Protein AF-A0A967SQG0-F1 (afdb_monomer_lite)

Structure (mmCIF, N/CA/C/O backbone):
data_AF-A0A967SQG0-F1
#
_entry.id   AF-A0A967SQG0-F1
#
loop_
_atom_site.group_PDB
_atom_site.id
_atom_site.type_symbol
_atom_site.label_atom_id
_atom_site.label_alt_id
_atom_site.label_comp_id
_atom_site.label_asym_id
_atom_site.label_entity_id
_atom_site.label_seq_id
_atom_site.pdbx_PDB_ins_code
_atom_site.Cartn_x
_atom_site.Cartn_y
_atom_site.Cartn_z
_atom_site.occupancy
_atom_site.B_iso_or_equiv
_atom_site.auth_seq_id
_atom_site.auth_comp_id
_atom_site.auth_asym_id
_atom_site.auth_atom_id
_atom_site.pdbx_PDB_model_num
ATOM 1 N N . MET A 1 1 ? -27.114 -12.232 15.988 1.00 33.00 1 MET A N 1
ATOM 2 C CA . MET A 1 1 ? -26.915 -11.149 16.974 1.00 33.00 1 MET A CA 1
ATOM 3 C C . MET A 1 1 ? -25.563 -10.510 16.707 1.00 33.00 1 MET A C 1
ATOM 5 O O . MET A 1 1 ? -24.550 -11.084 17.077 1.00 33.00 1 MET A O 1
ATOM 9 N N . ILE A 1 2 ? -25.533 -9.395 15.975 1.00 40.38 2 ILE A N 1
ATOM 10 C CA . ILE A 1 2 ? -24.296 -8.640 15.738 1.00 40.38 2 ILE A CA 1
ATOM 11 C C . ILE A 1 2 ? -24.179 -7.665 16.904 1.00 40.38 2 ILE A C 1
ATOM 13 O O . ILE A 1 2 ? -24.957 -6.721 16.999 1.00 40.38 2 ILE A O 1
ATOM 17 N N . ALA A 1 3 ? -23.266 -7.943 17.832 1.00 42.16 3 ALA A N 1
ATOM 18 C CA . ALA A 1 3 ? -22.921 -6.989 18.871 1.00 42.16 3 ALA A CA 1
ATOM 19 C C . ALA A 1 3 ? -22.406 -5.709 18.195 1.00 42.16 3 ALA A C 1
ATOM 21 O O . ALA A 1 3 ? -21.453 -5.753 17.415 1.00 42.16 3 ALA A O 1
ATOM 22 N N . SER A 1 4 ? -23.056 -4.579 18.470 1.00 47.09 4 SER A N 1
ATOM 23 C CA . SER A 1 4 ? -22.603 -3.255 18.056 1.00 47.09 4 SER A CA 1
ATOM 24 C C . SER A 1 4 ? -21.225 -2.993 18.665 1.00 47.09 4 SER A C 1
ATOM 26 O O . SER A 1 4 ? -21.100 -2.735 19.865 1.00 47.09 4 SER A O 1
ATOM 28 N N . LYS A 1 5 ? -20.171 -3.087 17.854 1.00 50.62 5 LYS A N 1
ATOM 29 C CA . LYS A 1 5 ? -18.819 -2.700 18.258 1.00 50.62 5 LYS A CA 1
ATOM 30 C C . LYS A 1 5 ? -18.833 -1.177 18.441 1.00 50.62 5 LYS A C 1
ATOM 32 O O . LYS A 1 5 ? -18.846 -0.435 17.469 1.00 50.62 5 LYS A O 1
ATOM 37 N N . LEU A 1 6 ? -18.836 -0.713 19.691 1.00 56.03 6 LEU A N 1
ATOM 38 C CA . LEU A 1 6 ? -18.700 0.695 20.114 1.00 56.03 6 LEU A CA 1
ATOM 39 C C . LEU A 1 6 ? -17.326 1.318 19.755 1.00 56.03 6 LEU A C 1
ATOM 41 O O . LEU A 1 6 ? -16.918 2.324 20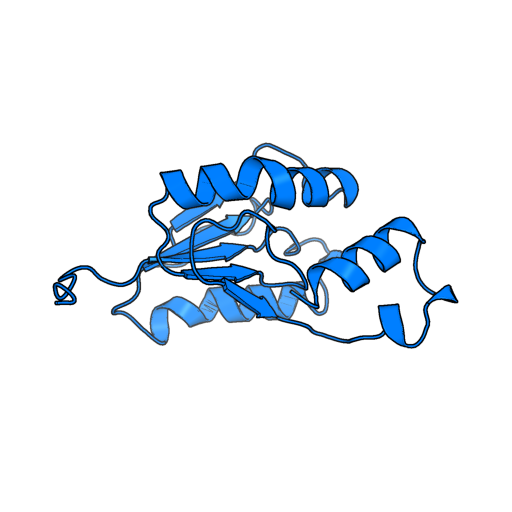.329 1.00 56.03 6 LEU A O 1
ATOM 45 N N . SER A 1 7 ? -16.576 0.717 18.831 1.00 74.44 7 SER A N 1
ATOM 46 C CA . SER A 1 7 ? -15.223 1.117 18.455 1.00 74.44 7 SER A CA 1
ATOM 47 C C . SER A 1 7 ? -15.215 1.761 17.074 1.00 74.44 7 SER A C 1
ATOM 49 O O . SER A 1 7 ? -15.710 1.171 16.117 1.00 74.44 7 SER A O 1
ATOM 51 N N . ARG A 1 8 ? -14.580 2.934 16.975 1.00 87.44 8 ARG A N 1
ATOM 52 C CA . ARG A 1 8 ? -14.231 3.600 15.711 1.00 87.44 8 ARG A CA 1
ATOM 53 C C . ARG A 1 8 ? -13.620 2.587 14.724 1.00 87.44 8 ARG A C 1
ATOM 55 O O . ARG A 1 8 ? -12.585 2.018 15.088 1.00 87.44 8 ARG A O 1
ATOM 62 N N . PRO A 1 9 ? -14.212 2.364 13.531 1.00 93.06 9 PRO A N 1
ATOM 63 C CA . PRO A 1 9 ? -13.675 1.438 12.535 1.00 93.06 9 PRO A CA 1
ATOM 64 C C . PRO A 1 9 ? -12.199 1.704 12.245 1.00 93.06 9 PRO A C 1
ATOM 66 O O . PRO A 1 9 ? -11.798 2.858 12.055 1.00 93.06 9 PRO A O 1
ATOM 69 N N . HIS A 1 10 ? -11.388 0.646 12.224 1.00 95.44 10 HIS A N 1
ATOM 70 C CA . HIS A 1 10 ? -9.955 0.750 11.969 1.00 95.44 10 HIS A CA 1
ATOM 71 C C . HIS A 1 10 ? -9.609 0.303 10.549 1.00 95.44 10 HIS A C 1
ATOM 73 O O . HIS A 1 10 ? -9.647 -0.879 10.217 1.00 95.44 10 HIS A O 1
ATOM 79 N N . ILE A 1 11 ? -9.238 1.265 9.710 1.00 96.00 11 ILE A N 1
ATOM 80 C CA . ILE A 1 11 ? -8.937 1.071 8.295 1.00 96.00 11 ILE A CA 1
ATOM 81 C C . ILE A 1 11 ? -7.419 0.996 8.085 1.00 96.00 11 ILE A C 1
ATOM 83 O O . ILE A 1 11 ? -6.661 1.852 8.549 1.00 96.00 11 ILE A O 1
ATOM 87 N N . GLY A 1 12 ? -6.960 -0.036 7.382 1.00 96.56 12 GLY A N 1
ATOM 88 C CA . GLY A 1 12 ? -5.560 -0.230 7.011 1.00 96.56 12 GLY A CA 1
ATOM 89 C C . GLY A 1 12 ? -5.328 0.122 5.547 1.00 96.56 12 GLY A C 1
ATOM 90 O O . GLY A 1 12 ? -5.970 -0.460 4.685 1.00 96.56 12 GLY A O 1
ATOM 91 N N . LEU A 1 13 ? -4.393 1.022 5.250 1.00 96.56 13 LEU A N 1
ATOM 92 C CA . LEU A 1 13 ? -4.096 1.496 3.895 1.00 96.56 13 LEU A CA 1
ATOM 93 C C . LEU A 1 13 ? -2.720 0.994 3.453 1.00 96.56 13 LEU A C 1
ATOM 95 O O . LEU A 1 13 ? -1.720 1.294 4.108 1.00 96.56 13 LEU A O 1
ATOM 99 N N . ASN A 1 14 ? -2.633 0.255 2.347 1.00 97.06 14 ASN A N 1
ATOM 100 C CA . ASN A 1 14 ? -1.341 -0.136 1.778 1.00 97.06 14 ASN A CA 1
ATOM 101 C C . ASN A 1 14 ? -0.837 0.900 0.778 1.00 97.06 14 ASN A C 1
ATOM 103 O O . ASN A 1 14 ? -1.290 0.944 -0.363 1.00 97.06 14 ASN A O 1
ATOM 107 N N . ALA A 1 15 ? 0.155 1.674 1.199 1.00 95.88 15 ALA A N 1
ATOM 108 C CA . ALA A 1 15 ? 0.849 2.675 0.407 1.00 95.88 15 ALA A CA 1
ATOM 109 C C . ALA A 1 15 ? 2.273 2.220 0.021 1.00 95.88 15 ALA A C 1
ATOM 111 O O . ALA A 1 15 ? 3.160 3.046 -0.172 1.00 95.88 15 ALA A O 1
ATOM 112 N N . HIS A 1 16 ? 2.547 0.918 -0.129 1.00 94.94 16 HIS A N 1
ATOM 113 C CA . HIS A 1 16 ? 3.883 0.448 -0.529 1.00 94.94 16 HIS A CA 1
ATOM 114 C C . HIS A 1 16 ? 4.311 0.864 -1.944 1.00 94.94 16 HIS A C 1
ATOM 116 O O . HIS A 1 16 ? 5.505 0.825 -2.245 1.00 94.94 16 HIS A O 1
ATOM 122 N N . LEU A 1 17 ? 3.374 1.276 -2.802 1.00 93.00 17 LEU A N 1
ATOM 123 C CA . LEU A 1 17 ? 3.678 1.845 -4.118 1.00 93.00 17 LEU A CA 1
ATOM 124 C C . LEU A 1 17 ? 3.944 3.355 -4.105 1.00 93.00 17 LEU A C 1
ATOM 126 O O . LEU A 1 17 ? 4.454 3.873 -5.096 1.00 93.00 17 LEU A O 1
ATOM 130 N N . PHE A 1 18 ? 3.642 4.041 -3.003 1.00 94.19 18 PHE A N 1
ATOM 131 C CA . PHE A 1 18 ? 3.867 5.473 -2.872 1.00 94.19 18 PHE A CA 1
ATOM 132 C C . PHE A 1 18 ? 5.358 5.797 -2.740 1.00 94.19 18 PHE A C 1
ATOM 134 O O . PHE A 1 18 ? 6.077 5.158 -1.972 1.00 94.19 18 PHE A O 1
ATOM 141 N N . SER A 1 19 ? 5.810 6.798 -3.494 1.00 93.12 19 SER A N 1
ATOM 142 C CA . SER A 1 19 ? 7.178 7.308 -3.469 1.00 93.12 19 SER A CA 1
ATOM 143 C C . SER A 1 19 ? 7.199 8.819 -3.702 1.00 93.12 19 SER A C 1
ATOM 145 O O . SER A 1 19 ? 6.461 9.329 -4.537 1.00 93.12 19 SER A O 1
ATOM 147 N N . LEU A 1 20 ? 8.095 9.526 -3.011 1.00 91.62 20 LEU A N 1
ATOM 148 C CA . LEU A 1 20 ? 8.376 10.959 -3.194 1.00 91.62 20 LEU A CA 1
ATOM 149 C C . LEU A 1 20 ? 9.624 11.212 -4.060 1.00 91.62 20 LEU A C 1
ATOM 151 O O . LEU A 1 20 ? 10.159 12.318 -4.105 1.00 91.62 20 LEU A O 1
ATOM 155 N N . ASN A 1 21 ? 10.137 10.183 -4.739 1.00 89.94 21 ASN A N 1
ATOM 156 C CA . ASN A 1 21 ? 11.270 10.331 -5.650 1.00 89.94 21 ASN A CA 1
ATOM 157 C C . ASN A 1 21 ? 10.876 11.103 -6.917 1.00 89.94 21 ASN A C 1
ATOM 159 O O . ASN A 1 21 ? 9.807 10.877 -7.471 1.00 89.94 21 ASN A O 1
ATOM 163 N N . GLN A 1 22 ? 11.794 11.903 -7.465 1.00 86.50 22 GLN A N 1
ATOM 164 C CA . GLN A 1 22 ? 11.604 12.656 -8.720 1.00 86.50 22 GLN A CA 1
ATOM 165 C C . GLN A 1 22 ? 11.708 11.776 -9.988 1.00 86.50 22 GLN A C 1
ATOM 167 O O . GLN A 1 22 ? 12.194 12.199 -11.030 1.00 86.50 22 GLN A O 1
ATOM 172 N N . THR A 1 23 ? 11.286 10.516 -9.896 1.00 87.75 23 THR A N 1
ATOM 173 C CA . THR A 1 23 ? 11.250 9.564 -11.020 1.00 87.75 23 THR A CA 1
ATOM 174 C C . THR A 1 23 ? 9.799 9.269 -11.391 1.00 87.75 23 THR A C 1
ATOM 176 O O . THR A 1 23 ? 8.886 9.686 -10.681 1.00 87.75 23 THR A O 1
ATOM 179 N N . TYR A 1 24 ? 9.557 8.466 -12.434 1.00 83.38 24 TYR A N 1
ATOM 180 C CA . TYR A 1 24 ? 8.196 8.024 -12.777 1.00 83.38 24 TYR A CA 1
ATOM 181 C C . TYR A 1 24 ? 7.448 7.383 -11.589 1.00 83.38 24 TYR A C 1
ATOM 183 O O . TYR A 1 24 ? 6.224 7.436 -11.537 1.00 83.38 24 TYR A O 1
ATOM 191 N N . ARG A 1 25 ? 8.167 6.800 -10.612 1.00 82.81 25 ARG A N 1
ATOM 192 C CA . ARG A 1 25 ? 7.571 6.215 -9.400 1.00 82.81 25 ARG A CA 1
ATOM 193 C C . ARG A 1 25 ? 6.935 7.253 -8.480 1.00 82.81 25 ARG A C 1
ATOM 195 O O . ARG A 1 25 ? 6.062 6.877 -7.712 1.00 82.81 25 ARG A O 1
ATOM 202 N N . GLY A 1 26 ? 7.359 8.514 -8.538 1.00 87.19 26 GLY A N 1
ATOM 203 C CA . GLY A 1 26 ? 6.731 9.619 -7.810 1.00 87.19 26 GLY A CA 1
ATOM 204 C C . GLY A 1 26 ? 5.610 10.314 -8.582 1.00 87.19 26 GLY A C 1
ATOM 205 O O . GLY A 1 26 ? 5.022 11.263 -8.078 1.00 87.19 26 GLY A O 1
ATOM 206 N N . ALA A 1 27 ? 5.293 9.851 -9.793 1.00 87.75 27 ALA A N 1
ATOM 207 C CA . ALA A 1 27 ? 4.208 10.382 -10.608 1.00 87.75 27 ALA A CA 1
ATOM 208 C C . ALA A 1 27 ? 2.938 9.513 -10.507 1.00 87.75 27 ALA A C 1
ATOM 210 O O . ALA A 1 27 ? 2.948 8.428 -9.920 1.00 87.75 27 ALA A O 1
ATOM 211 N N . GLY A 1 28 ? 1.836 9.991 -11.096 1.00 91.19 28 GLY A N 1
ATOM 212 C CA . GLY A 1 28 ? 0.594 9.229 -11.269 1.00 91.19 28 GLY A CA 1
ATOM 213 C C . GLY A 1 28 ? 0.042 8.664 -9.958 1.00 91.19 28 GLY A C 1
ATOM 214 O O . GLY A 1 28 ? -0.433 9.415 -9.108 1.00 91.19 28 GLY A O 1
ATOM 215 N N . ILE A 1 29 ? 0.143 7.341 -9.790 1.00 93.69 29 ILE A N 1
ATOM 216 C CA . ILE A 1 29 ? -0.315 6.600 -8.602 1.00 93.69 29 ILE A CA 1
ATOM 217 C C . ILE A 1 29 ? 0.219 7.218 -7.305 1.00 93.69 29 ILE A C 1
ATOM 219 O O . ILE A 1 29 ? -0.544 7.387 -6.358 1.00 93.69 29 ILE A O 1
ATOM 223 N N . SER A 1 30 ? 1.494 7.616 -7.254 1.00 94.75 30 SER A N 1
ATOM 224 C CA . SER A 1 30 ? 2.060 8.220 -6.039 1.00 94.75 30 SER A CA 1
ATOM 225 C C . SER A 1 30 ? 1.410 9.554 -5.686 1.00 94.75 30 SER A C 1
ATOM 227 O O . SER A 1 30 ? 1.167 9.807 -4.510 1.00 94.75 30 SER A O 1
ATOM 229 N N . TRP A 1 31 ? 1.059 10.373 -6.680 1.00 93.62 31 TRP A N 1
ATOM 230 C CA . TRP A 1 31 ? 0.324 11.620 -6.457 1.00 93.62 31 TRP A CA 1
ATOM 231 C C . TRP A 1 31 ? -1.113 11.373 -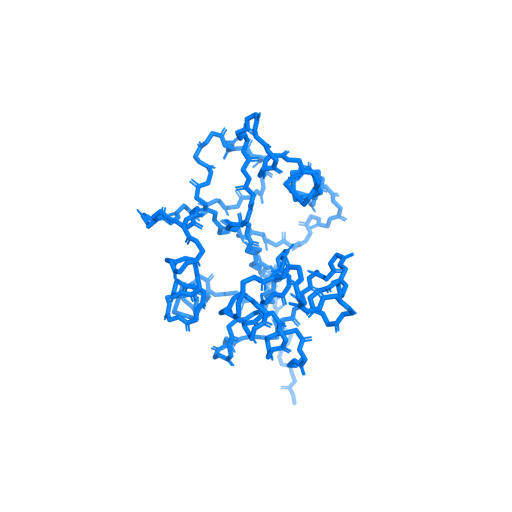6.009 1.00 93.62 31 TRP A C 1
ATOM 233 O O . TRP A 1 31 ? -1.618 12.098 -5.152 1.00 93.62 31 TRP A O 1
ATOM 243 N N . TYR A 1 32 ? -1.767 10.343 -6.548 1.00 94.75 32 TYR A N 1
ATOM 244 C CA . TYR A 1 32 ? -3.086 9.940 -6.072 1.00 94.75 32 TYR A CA 1
ATOM 245 C C . TYR A 1 32 ? -3.025 9.495 -4.607 1.00 94.75 32 TYR A C 1
ATOM 247 O O . TYR A 1 32 ? -3.801 9.983 -3.791 1.00 94.75 32 TYR A O 1
ATOM 255 N N . ILE A 1 33 ? -2.077 8.615 -4.258 1.00 95.12 33 ILE A N 1
ATOM 256 C CA . ILE A 1 33 ? -1.897 8.144 -2.880 1.00 95.12 33 ILE A CA 1
ATOM 257 C C . ILE A 1 33 ? -1.577 9.319 -1.954 1.00 95.12 33 ILE A C 1
ATOM 259 O O . ILE A 1 33 ? -2.191 9.431 -0.901 1.00 95.12 33 ILE A O 1
ATOM 263 N N . TYR A 1 34 ? -0.672 10.217 -2.351 1.00 94.19 34 TYR A N 1
ATOM 264 C CA . TYR A 1 34 ? -0.336 11.405 -1.567 1.00 94.19 34 TYR A CA 1
ATOM 265 C C . TYR A 1 34 ? -1.579 12.241 -1.247 1.00 94.19 34 TYR A C 1
ATOM 267 O O . TYR A 1 34 ? -1.867 12.486 -0.079 1.00 94.19 34 TYR A O 1
ATOM 275 N N . ASN A 1 35 ? -2.356 12.617 -2.269 1.00 93.31 35 ASN A N 1
ATOM 276 C CA . ASN A 1 35 ? -3.552 13.433 -2.070 1.00 93.31 35 ASN A CA 1
ATOM 277 C C . ASN A 1 35 ? -4.626 12.702 -1.264 1.00 93.31 35 ASN A C 1
ATOM 279 O O . ASN A 1 35 ? -5.258 13.331 -0.422 1.00 93.31 35 ASN A O 1
ATOM 283 N N . LEU A 1 36 ? -4.806 11.393 -1.474 1.00 93.38 36 LEU A N 1
ATOM 284 C CA . LEU A 1 36 ? -5.704 10.589 -0.652 1.00 93.38 36 LEU A CA 1
ATOM 285 C C . LEU A 1 36 ? -5.289 10.686 0.818 1.00 93.38 36 LEU A C 1
ATOM 287 O O . LEU A 1 36 ? -6.092 11.098 1.644 1.00 93.38 36 LEU A O 1
ATOM 291 N N . LEU A 1 37 ? -4.031 10.380 1.140 1.00 92.62 37 LEU A N 1
ATOM 292 C CA . LEU A 1 37 ? -3.542 10.404 2.518 1.00 92.62 37 LEU A CA 1
ATOM 293 C C . LEU A 1 37 ? -3.626 11.807 3.146 1.00 92.62 37 LEU A C 1
ATOM 295 O O . LEU A 1 37 ? -3.971 11.908 4.317 1.00 92.62 37 LEU A O 1
ATOM 299 N N . CYS A 1 38 ? -3.369 12.874 2.383 1.00 90.81 38 CYS A N 1
ATOM 300 C CA . CYS A 1 38 ? -3.464 14.267 2.843 1.00 90.81 38 CYS A CA 1
ATOM 301 C C . CYS A 1 38 ? -4.868 14.732 3.229 1.00 90.81 38 CYS A C 1
ATOM 303 O O . CYS A 1 38 ? -4.979 15.679 4.002 1.00 90.81 38 CYS A O 1
ATOM 305 N N . HIS A 1 39 ? -5.916 14.099 2.702 1.00 89.69 39 HIS A N 1
ATOM 306 C CA . HIS A 1 39 ? -7.291 14.564 2.901 1.00 89.69 39 HIS A CA 1
ATOM 307 C C . HIS A 1 39 ? -8.184 13.532 3.596 1.00 89.69 39 HIS A C 1
ATOM 309 O O . HIS A 1 39 ? -9.307 13.852 3.974 1.00 89.69 39 HIS A O 1
ATOM 315 N N . LEU A 1 40 ? -7.719 12.293 3.771 1.00 87.12 40 LEU A N 1
ATOM 316 C CA . LEU A 1 40 ? -8.558 11.201 4.262 1.00 87.12 40 LEU A CA 1
ATOM 317 C C . LEU A 1 40 ? -9.037 11.399 5.704 1.00 87.12 40 LEU A C 1
ATOM 319 O O . LEU A 1 40 ? -10.153 11.006 6.039 1.00 87.12 40 LEU A O 1
ATOM 323 N N . ASP A 1 41 ? -8.206 11.992 6.560 1.00 76.44 41 ASP A N 1
ATOM 324 C CA . ASP A 1 41 ? -8.542 12.189 7.969 1.00 76.44 41 ASP A CA 1
ATOM 325 C C . ASP A 1 41 ? -9.639 13.242 8.180 1.00 76.44 41 ASP A C 1
ATOM 327 O O . ASP A 1 41 ? -10.467 13.097 9.078 1.00 76.44 41 ASP A O 1
ATOM 331 N N . GLN A 1 42 ? -9.678 14.263 7.323 1.00 81.50 42 GLN A N 1
ATOM 332 C CA . GLN A 1 42 ? -10.688 15.322 7.350 1.00 81.50 42 GLN A CA 1
ATOM 333 C C . GLN A 1 42 ? -12.067 14.826 6.904 1.00 81.50 42 GLN A C 1
ATOM 335 O O . GLN A 1 42 ? -13.080 15.372 7.332 1.00 81.50 42 GLN A O 1
ATOM 340 N N . MET A 1 43 ? -12.113 13.798 6.052 1.00 83.00 43 MET A N 1
ATOM 341 C CA . MET A 1 43 ? -13.358 13.327 5.442 1.00 83.00 43 MET A CA 1
ATOM 342 C C . MET A 1 43 ? -14.227 12.506 6.394 1.00 83.00 43 MET A C 1
ATOM 344 O O . MET A 1 43 ? -15.447 12.596 6.314 1.00 83.00 43 MET A O 1
ATOM 348 N N . GLU A 1 44 ? -13.623 11.705 7.278 1.00 86.12 44 GLU A N 1
ATOM 349 C CA . GLU A 1 44 ? -14.381 10.885 8.229 1.00 86.12 44 GLU A CA 1
ATOM 350 C C . GLU A 1 44 ? -13.657 10.757 9.580 1.00 86.12 44 GLU A C 1
ATOM 352 O O . GLU A 1 44 ? -12.934 9.781 9.830 1.00 86.12 44 GLU A O 1
ATOM 357 N N . PRO A 1 45 ? -13.861 11.731 10.488 1.00 83.06 45 PRO A N 1
ATOM 358 C CA . PRO A 1 45 ? -13.210 11.758 11.791 1.00 83.06 45 PRO A CA 1
ATOM 359 C C . PRO A 1 45 ? -13.653 10.637 12.731 1.00 83.06 45 PRO A C 1
ATOM 361 O O . PRO A 1 45 ? -13.060 10.495 13.797 1.00 83.06 45 PRO A O 1
ATOM 364 N N . SER A 1 46 ? -14.685 9.849 12.405 1.00 87.75 46 SER A N 1
ATOM 365 C CA . SER A 1 46 ? -15.051 8.673 13.198 1.00 87.75 46 SER A CA 1
ATOM 366 C C . SER A 1 46 ? -14.165 7.461 12.895 1.00 87.75 46 SER A C 1
ATOM 368 O O . SER A 1 46 ? -14.090 6.552 13.720 1.00 87.75 46 SER A O 1
ATOM 370 N N . TYR A 1 47 ? -13.405 7.445 11.798 1.00 90.94 47 TYR A N 1
ATOM 371 C CA . TYR A 1 47 ? -12.536 6.318 11.445 1.00 90.94 47 TYR A CA 1
ATOM 372 C C . TYR A 1 47 ? -11.122 6.492 11.989 1.00 90.94 47 TYR A C 1
ATOM 374 O O . TYR A 1 47 ? -10.661 7.597 12.273 1.00 90.94 47 TYR A O 1
ATOM 382 N N . ARG A 1 48 ? -10.431 5.374 12.197 1.00 92.81 48 ARG A N 1
ATOM 383 C CA . ARG A 1 48 ? -9.006 5.334 12.537 1.00 92.81 48 ARG A CA 1
ATOM 384 C C . ARG A 1 48 ? -8.250 4.768 11.351 1.00 92.81 48 ARG A C 1
ATOM 386 O O . ARG A 1 48 ? -8.653 3.739 10.823 1.00 92.81 48 ARG A O 1
ATOM 393 N N . TYR A 1 49 ? -7.124 5.372 10.994 1.00 94.44 49 TYR A N 1
ATOM 394 C CA . TYR A 1 49 ? -6.341 4.945 9.837 1.00 94.44 49 TYR A CA 1
ATOM 395 C C . TYR A 1 49 ? -4.930 4.514 10.241 1.00 94.44 49 TYR A C 1
ATOM 397 O O . TYR A 1 49 ? -4.227 5.236 10.952 1.00 94.44 49 TYR A O 1
ATOM 405 N N . THR A 1 50 ? -4.500 3.351 9.748 1.00 95.88 50 THR A N 1
ATOM 406 C CA . THR A 1 50 ? -3.090 2.938 9.746 1.00 95.88 50 THR A CA 1
ATOM 407 C C . THR A 1 50 ? -2.587 2.846 8.315 1.00 95.88 50 THR A C 1
ATOM 409 O O . THR A 1 50 ? -3.128 2.083 7.522 1.00 95.88 50 THR A O 1
ATOM 412 N N . VAL A 1 51 ? -1.517 3.568 7.994 1.00 96.12 51 VAL A N 1
ATOM 413 C CA . VAL A 1 51 ? -0.867 3.542 6.680 1.00 96.12 51 VAL A CA 1
ATOM 414 C C . VAL A 1 51 ? 0.372 2.657 6.742 1.00 96.12 51 VAL A C 1
ATOM 416 O O . VAL A 1 51 ? 1.265 2.895 7.555 1.00 96.12 51 VAL A O 1
ATOM 419 N N . PHE A 1 52 ? 0.451 1.658 5.869 1.00 96.19 52 PHE A N 1
ATOM 420 C CA . PHE A 1 52 ? 1.623 0.805 5.682 1.00 96.19 52 PHE A CA 1
ATOM 421 C C . PHE A 1 52 ? 2.415 1.295 4.472 1.00 96.19 52 PHE A C 1
ATOM 423 O O . PHE A 1 52 ? 1.880 1.356 3.368 1.00 96.19 52 PHE A O 1
ATOM 430 N N . LEU A 1 53 ? 3.673 1.687 4.669 1.00 94.88 53 LEU A N 1
ATOM 431 C CA . LEU A 1 53 ? 4.480 2.331 3.630 1.00 94.88 53 LEU A CA 1
ATOM 432 C C . LEU A 1 53 ? 5.977 2.064 3.808 1.00 94.88 53 LEU A C 1
ATOM 434 O O . LEU A 1 53 ? 6.414 1.559 4.839 1.00 94.88 53 LEU A O 1
ATOM 438 N N . HIS A 1 54 ? 6.785 2.398 2.802 1.00 93.50 54 HIS A N 1
ATOM 439 C CA . HIS A 1 54 ? 8.252 2.432 2.923 1.00 93.50 54 HIS A CA 1
ATOM 440 C C . HIS A 1 54 ? 8.830 3.851 2.832 1.00 93.50 54 HIS A C 1
ATOM 442 O O . HIS A 1 54 ? 9.965 4.071 3.246 1.00 93.50 54 HIS A O 1
ATOM 448 N N . GLU A 1 55 ? 8.061 4.804 2.300 1.00 93.06 55 GLU A N 1
ATOM 449 C CA . GLU A 1 55 ? 8.488 6.179 2.049 1.00 93.06 55 GLU A CA 1
ATOM 450 C C . GLU A 1 55 ? 8.638 6.967 3.359 1.00 93.06 55 GLU A C 1
ATOM 452 O O . GLU A 1 55 ? 7.681 7.530 3.881 1.00 93.06 55 GLU A O 1
ATOM 457 N N . ARG A 1 56 ? 9.856 7.002 3.911 1.00 91.88 56 ARG A N 1
ATOM 458 C CA . ARG A 1 56 ? 10.154 7.631 5.212 1.00 91.88 56 ARG A CA 1
ATOM 459 C C . ARG A 1 56 ? 10.155 9.159 5.193 1.00 91.88 56 ARG A C 1
ATOM 461 O O . ARG A 1 56 ? 10.136 9.761 6.265 1.00 91.88 56 ARG A O 1
ATOM 468 N N . ARG A 1 57 ? 10.213 9.786 4.010 1.00 92.44 57 ARG A N 1
ATOM 469 C CA . ARG A 1 57 ? 10.112 11.252 3.876 1.00 92.44 57 ARG A CA 1
ATOM 470 C C . ARG A 1 57 ? 8.689 11.747 4.086 1.00 92.44 57 ARG A C 1
ATOM 472 O O . ARG A 1 57 ? 8.492 12.910 4.413 1.00 92.44 57 ARG A O 1
ATOM 479 N N . PHE A 1 58 ? 7.705 10.872 3.905 1.00 91.50 58 PHE A N 1
ATOM 480 C CA . PHE A 1 58 ? 6.326 11.190 4.210 1.00 91.50 58 PHE A CA 1
ATOM 481 C C . PHE A 1 58 ? 6.101 11.084 5.707 1.00 91.50 58 PHE A C 1
ATOM 483 O O . PHE A 1 58 ? 5.843 10.009 6.243 1.00 91.50 58 PHE A O 1
ATOM 490 N N . GLN A 1 59 ? 6.262 12.214 6.378 1.00 87.06 59 GLN A N 1
ATOM 491 C CA . GLN A 1 59 ? 6.157 12.302 7.819 1.00 87.06 59 GLN A CA 1
ATOM 492 C C . GLN A 1 59 ? 4.906 13.081 8.189 1.00 87.06 59 GLN A C 1
ATOM 494 O O . GLN A 1 59 ? 4.657 14.157 7.660 1.00 87.06 59 GLN A O 1
ATOM 499 N N . GLN A 1 60 ? 4.168 12.508 9.136 1.00 68.06 60 GLN A N 1
ATOM 500 C CA . GLN A 1 60 ? 3.214 13.197 9.994 1.00 68.06 60 GLN A CA 1
ATOM 501 C C . GLN A 1 60 ? 2.126 14.002 9.266 1.00 68.06 60 GLN A C 1
ATOM 503 O O . GLN A 1 60 ? 2.209 15.214 9.093 1.00 68.06 60 GLN A O 1
ATOM 508 N N . ILE A 1 61 ? 1.032 13.306 8.968 1.00 72.25 61 ILE A N 1
ATOM 509 C CA . ILE A 1 61 ? -0.292 13.914 8.816 1.00 72.25 61 ILE A CA 1
ATOM 510 C C . ILE A 1 61 ? -1.013 13.723 10.145 1.00 72.25 61 ILE A C 1
ATOM 512 O O . ILE A 1 61 ? -0.864 12.678 10.790 1.00 72.25 61 ILE A O 1
ATOM 516 N N . GLN A 1 62 ? -1.754 14.741 10.579 1.00 70.19 62 GLN A N 1
ATOM 517 C CA . GLN A 1 62 ? -2.590 14.625 11.769 1.00 70.19 62 GLN A CA 1
ATOM 518 C C . GLN A 1 62 ? -3.518 13.404 11.614 1.00 70.19 62 GLN A C 1
ATOM 520 O O . GLN A 1 62 ? -3.941 13.053 10.521 1.00 70.19 62 GLN A O 1
ATOM 525 N N . ASN A 1 63 ? -3.768 12.682 12.707 1.00 81.44 63 ASN A N 1
ATOM 526 C CA . ASN A 1 63 ? -4.742 11.580 12.758 1.00 81.44 63 ASN A CA 1
ATOM 527 C C . ASN A 1 63 ? -4.447 10.309 11.922 1.00 81.44 63 ASN A C 1
ATOM 529 O O . ASN A 1 63 ? -5.269 9.388 11.934 1.00 81.44 63 ASN A O 1
ATOM 533 N N . LEU A 1 64 ? -3.281 10.181 11.272 1.00 91.19 64 LEU A N 1
ATOM 534 C CA . LEU A 1 64 ? -2.844 8.927 10.636 1.00 91.19 64 LEU A CA 1
ATOM 535 C C . LEU 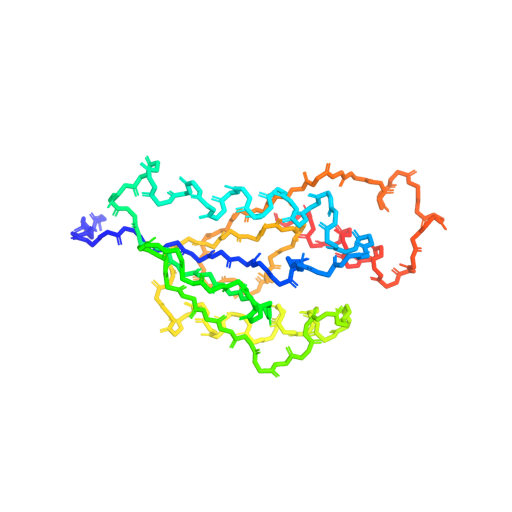A 1 64 ? -1.773 8.209 11.467 1.00 91.19 64 LEU A C 1
ATOM 537 O O . LEU A 1 64 ? -0.753 8.786 11.838 1.00 91.19 64 LEU A O 1
ATOM 541 N N . THR A 1 65 ? -1.951 6.906 11.699 1.00 94.12 65 THR A N 1
ATOM 542 C CA . THR A 1 65 ? -0.886 6.057 12.255 1.00 94.12 65 THR A CA 1
ATOM 543 C C . THR A 1 65 ? -0.003 5.539 11.124 1.00 94.12 65 THR A C 1
ATOM 545 O O . THR A 1 65 ? -0.455 4.752 10.298 1.00 94.12 65 THR A O 1
ATOM 548 N N . LEU A 1 66 ? 1.268 5.932 11.081 1.00 95.12 66 LEU A N 1
ATOM 549 C CA . LEU A 1 66 ? 2.204 5.484 10.043 1.00 95.12 66 LEU A CA 1
ATOM 550 C C . LEU A 1 66 ? 2.997 4.254 10.514 1.00 95.12 66 LEU A C 1
ATOM 552 O O . LEU A 1 66 ? 3.609 4.269 11.582 1.00 95.12 66 LEU A O 1
ATOM 556 N N . ARG A 1 67 ? 3.014 3.183 9.712 1.00 95.19 67 ARG A N 1
ATOM 557 C CA . ARG A 1 67 ? 3.807 1.965 9.940 1.00 95.19 67 ARG A CA 1
ATOM 558 C C . ARG A 1 67 ? 4.757 1.723 8.774 1.00 95.19 67 ARG A C 1
ATOM 560 O O . ARG A 1 67 ? 4.363 1.253 7.708 1.00 95.19 67 ARG A O 1
ATOM 567 N N . TYR A 1 68 ? 6.031 2.020 9.007 1.00 94.62 68 TYR A N 1
ATOM 568 C CA . TYR A 1 68 ? 7.076 1.852 8.004 1.00 94.62 68 TYR A CA 1
ATOM 569 C C . TYR A 1 68 ? 7.573 0.407 7.948 1.00 94.62 68 TYR A C 1
ATOM 571 O O . TYR A 1 68 ? 7.990 -0.147 8.966 1.00 94.62 68 TYR A O 1
ATOM 579 N N . SER A 1 69 ? 7.597 -0.189 6.757 1.00 92.06 69 SER A N 1
ATOM 580 C CA . SER A 1 69 ? 8.270 -1.473 6.555 1.00 92.06 69 SER A CA 1
ATOM 581 C C . SER A 1 69 ? 9.787 -1.299 6.624 1.00 92.06 69 SER A C 1
ATOM 583 O O . SER A 1 69 ? 10.354 -0.341 6.095 1.00 92.06 69 SER A O 1
ATOM 585 N N . ALA A 1 70 ? 10.455 -2.248 7.276 1.00 89.88 70 ALA A N 1
ATOM 586 C CA . ALA A 1 70 ? 11.911 -2.333 7.283 1.00 89.88 70 ALA A CA 1
ATOM 587 C C . ALA A 1 70 ? 12.468 -2.847 5.942 1.00 89.88 70 ALA A C 1
ATOM 589 O O . ALA A 1 70 ? 13.641 -2.635 5.642 1.00 89.88 70 ALA A O 1
ATOM 590 N N . LEU A 1 71 ? 11.639 -3.514 5.129 1.00 90.06 71 LEU A N 1
ATOM 591 C CA . LEU A 1 71 ? 12.053 -4.058 3.838 1.00 90.06 71 LEU A CA 1
ATOM 592 C C . LEU A 1 71 ? 11.970 -3.001 2.732 1.00 90.06 71 LEU A C 1
ATOM 594 O O . LEU A 1 71 ? 11.042 -2.191 2.677 1.00 90.06 71 LEU A O 1
ATOM 598 N N . SER A 1 72 ? 12.907 -3.070 1.783 1.00 88.75 72 SER A N 1
ATOM 599 C CA . SER A 1 72 ? 12.921 -2.233 0.575 1.00 88.75 72 SER A CA 1
ATOM 600 C C . SER A 1 72 ? 11.844 -2.687 -0.424 1.00 88.75 72 SER A C 1
ATOM 602 O O . SER A 1 72 ? 12.114 -3.307 -1.453 1.00 88.75 72 SER A O 1
ATOM 604 N N . THR A 1 73 ? 10.587 -2.379 -0.101 1.00 90.38 73 THR A N 1
ATOM 605 C CA . THR A 1 73 ? 9.396 -2.661 -0.934 1.00 90.38 73 THR A CA 1
ATOM 606 C C . THR A 1 73 ? 9.305 -1.787 -2.199 1.00 90.38 73 THR A C 1
ATOM 608 O O . THR A 1 73 ? 8.377 -1.911 -2.997 1.00 90.38 73 THR A O 1
ATOM 611 N N . GLU A 1 74 ? 10.312 -0.953 -2.459 1.00 86.75 74 GLU A N 1
ATOM 612 C CA . GLU A 1 74 ? 10.532 -0.334 -3.771 1.00 86.75 74 GLU A CA 1
ATOM 613 C C . GLU A 1 74 ? 10.796 -1.391 -4.854 1.00 86.75 74 GLU A C 1
ATOM 615 O O . GLU A 1 74 ? 10.382 -1.244 -6.012 1.00 86.75 74 GLU A O 1
ATOM 620 N N . LYS A 1 75 ? 11.469 -2.487 -4.472 1.00 89.56 75 LYS A N 1
ATOM 621 C CA . LYS A 1 75 ? 11.734 -3.630 -5.347 1.00 89.56 75 LYS A CA 1
ATOM 622 C C . LYS A 1 75 ? 10.444 -4.448 -5.506 1.00 89.56 75 LYS A C 1
ATOM 624 O O . LYS A 1 75 ? 9.955 -4.974 -4.507 1.00 89.56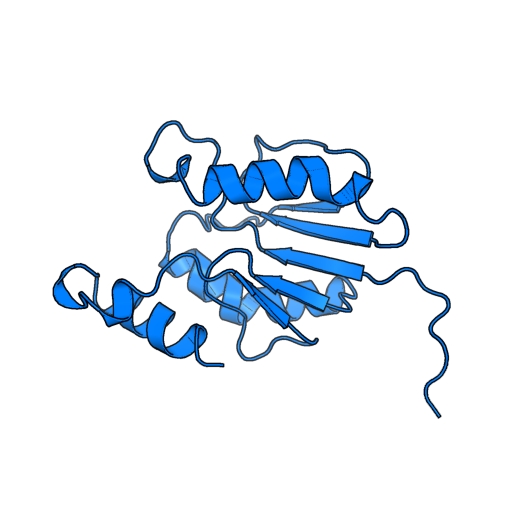 75 LYS A O 1
ATOM 629 N N . PRO A 1 76 ? 9.917 -4.636 -6.736 1.00 89.12 76 PRO A N 1
ATOM 630 C CA . PRO A 1 76 ? 8.633 -5.308 -6.95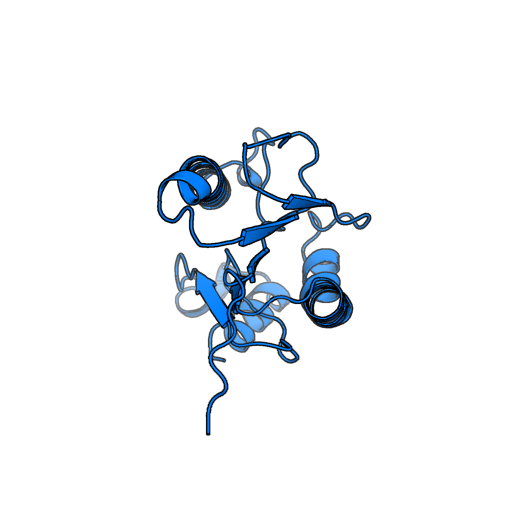1 1.00 89.12 76 PRO A CA 1
ATOM 631 C C . PRO A 1 76 ? 8.533 -6.690 -6.301 1.00 89.12 76 PRO A C 1
ATOM 633 O O . PRO A 1 76 ? 7.550 -6.967 -5.632 1.00 89.12 76 PRO A O 1
ATOM 636 N N . VAL A 1 77 ? 9.570 -7.525 -6.422 1.00 91.00 77 VAL A N 1
ATOM 637 C CA . VAL A 1 77 ? 9.579 -8.874 -5.825 1.00 91.00 77 VAL A CA 1
ATOM 638 C C . VAL A 1 77 ? 9.494 -8.812 -4.299 1.00 91.00 77 VAL A C 1
ATOM 640 O O . VAL A 1 77 ? 8.705 -9.532 -3.700 1.00 91.00 77 VAL A O 1
ATOM 643 N N . VAL A 1 78 ? 10.256 -7.916 -3.664 1.00 93.38 78 VAL A N 1
ATOM 644 C CA . VAL A 1 78 ? 10.223 -7.737 -2.203 1.00 93.38 78 VAL A CA 1
ATOM 645 C C . VAL A 1 78 ? 8.846 -7.258 -1.755 1.00 93.38 78 VAL A C 1
ATOM 647 O O . VAL A 1 78 ? 8.338 -7.742 -0.749 1.00 93.38 78 VAL A O 1
ATOM 650 N N . ARG A 1 79 ? 8.224 -6.345 -2.510 1.00 93.12 79 ARG A N 1
ATOM 651 C CA . ARG A 1 79 ? 6.862 -5.884 -2.230 1.00 93.12 79 ARG A CA 1
ATOM 652 C C . ARG A 1 79 ? 5.844 -7.009 -2.333 1.00 93.12 79 ARG A C 1
ATOM 654 O O . ARG A 1 79 ? 5.085 -7.178 -1.395 1.00 93.12 79 ARG A O 1
ATOM 661 N N . ILE A 1 80 ? 5.873 -7.793 -3.411 1.00 92.00 80 ILE A N 1
ATOM 662 C CA . ILE A 1 80 ? 4.960 -8.928 -3.609 1.00 92.00 80 ILE A CA 1
ATOM 663 C C . ILE A 1 80 ? 5.067 -9.907 -2.435 1.00 92.00 80 ILE A C 1
ATOM 665 O O . ILE A 1 80 ? 4.059 -10.295 -1.855 1.00 92.00 80 ILE A O 1
ATOM 669 N N . LEU A 1 81 ? 6.291 -10.273 -2.040 1.00 93.44 81 LEU A N 1
ATOM 670 C CA . LEU A 1 81 ? 6.504 -11.168 -0.901 1.00 93.44 81 LEU A CA 1
ATOM 671 C C . LEU A 1 81 ? 6.020 -10.545 0.415 1.00 93.44 81 LEU A C 1
ATOM 673 O O . LEU A 1 81 ? 5.402 -11.224 1.231 1.00 93.44 81 LEU A O 1
ATOM 677 N N . TRP A 1 82 ? 6.271 -9.252 0.629 1.00 94.62 82 TRP A N 1
ATOM 678 C CA . TRP A 1 82 ? 5.787 -8.557 1.820 1.00 94.62 82 TRP A CA 1
ATOM 679 C C . TRP A 1 82 ? 4.253 -8.538 1.871 1.00 94.62 82 TRP A C 1
ATOM 681 O O . TRP A 1 82 ? 3.681 -8.903 2.896 1.00 94.62 82 TRP A O 1
ATOM 691 N N . GLU A 1 83 ? 3.598 -8.178 0.764 1.00 94.12 83 GLU A N 1
ATOM 692 C CA . GLU A 1 83 ? 2.138 -8.128 0.622 1.00 94.12 83 GLU A CA 1
ATOM 693 C C . GLU A 1 83 ? 1.512 -9.506 0.849 1.00 94.12 83 GLU A C 1
ATOM 695 O O . GLU A 1 83 ? 0.551 -9.628 1.595 1.00 94.12 83 GLU A O 1
ATOM 700 N N . GLN A 1 84 ? 2.073 -10.575 0.287 1.00 94.25 84 GLN A N 1
ATOM 701 C CA . GLN A 1 84 ? 1.447 -11.895 0.397 1.00 94.25 84 GLN A CA 1
ATOM 702 C C . GLN A 1 84 ? 1.744 -12.618 1.720 1.00 94.25 84 GLN A C 1
ATOM 704 O O . GLN A 1 84 ? 0.884 -13.346 2.212 1.00 94.25 84 GLN A O 1
ATOM 709 N N . PHE A 1 85 ? 2.918 -12.412 2.331 1.00 95.00 85 PHE A N 1
ATOM 710 C CA . PHE A 1 85 ? 3.342 -13.194 3.504 1.00 95.00 85 PHE A CA 1
ATOM 711 C C . PHE A 1 85 ? 3.368 -12.408 4.818 1.00 95.00 85 PHE A C 1
ATOM 713 O O . PHE A 1 85 ? 2.980 -12.944 5.855 1.00 95.00 85 PHE A O 1
ATOM 720 N N . LEU A 1 86 ? 3.811 -11.148 4.808 1.00 95.31 86 LEU A N 1
ATOM 721 C CA . LEU A 1 86 ? 3.946 -10.356 6.038 1.00 95.31 86 LEU A CA 1
ATOM 722 C C . LEU A 1 86 ? 2.709 -9.508 6.321 1.00 95.31 86 LEU A C 1
ATOM 724 O O . LEU A 1 86 ? 2.304 -9.373 7.477 1.00 95.31 86 LEU A O 1
ATOM 728 N N . GLN A 1 87 ? 2.081 -8.966 5.281 1.00 95.31 87 GLN A N 1
ATOM 729 C CA . GLN A 1 87 ? 0.926 -8.094 5.431 1.00 95.31 87 GLN A CA 1
ATOM 730 C C . GLN A 1 87 ? -0.242 -8.757 6.175 1.00 95.31 87 GLN A C 1
ATOM 732 O O . GLN A 1 87 ? -0.752 -8.113 7.090 1.00 95.31 87 GLN A O 1
ATOM 737 N N . PRO A 1 88 ? -0.636 -10.024 5.919 1.00 96.50 88 PRO A N 1
ATOM 738 C CA . PRO A 1 88 ? -1.710 -10.663 6.682 1.00 96.50 88 PRO A CA 1
ATOM 739 C C . PRO A 1 88 ? -1.466 -10.659 8.196 1.00 96.50 88 PRO A C 1
ATOM 741 O O . PRO A 1 88 ? -2.377 -10.384 8.979 1.00 96.50 88 PRO A O 1
ATOM 744 N N . PHE A 1 89 ? -0.225 -10.922 8.617 1.00 96.56 89 PHE A N 1
ATOM 745 C CA . PHE A 1 89 ? 0.162 -10.898 10.027 1.00 96.56 89 PHE A CA 1
ATOM 746 C C . PHE A 1 89 ? 0.109 -9.478 10.596 1.00 96.56 89 PHE A C 1
ATOM 748 O O . PHE A 1 89 ? -0.484 -9.250 11.650 1.00 96.56 89 PHE A O 1
ATOM 755 N N . VAL A 1 90 ? 0.676 -8.513 9.871 1.00 95.81 90 VAL A N 1
ATOM 756 C CA . VAL A 1 90 ? 0.702 -7.106 10.282 1.00 95.81 90 VAL A CA 1
ATOM 757 C C . VAL A 1 90 ? -0.716 -6.530 10.400 1.00 95.81 90 VAL A C 1
ATOM 759 O O . VAL A 1 90 ? -0.991 -5.798 11.351 1.00 95.81 90 VAL A O 1
ATOM 762 N N . LEU A 1 91 ? -1.625 -6.887 9.486 1.00 96.75 91 LEU A N 1
ATOM 763 C CA . LEU A 1 91 ? -3.035 -6.487 9.525 1.00 96.75 91 LEU A CA 1
ATOM 764 C C . LEU A 1 91 ? -3.752 -7.061 10.755 1.00 96.75 91 LEU A C 1
ATOM 766 O O . LEU A 1 91 ? -4.422 -6.311 11.466 1.00 96.75 91 LEU A O 1
ATOM 770 N N . ARG A 1 92 ? -3.560 -8.356 11.061 1.00 96.50 92 ARG A N 1
ATOM 771 C CA . ARG A 1 92 ? -4.113 -8.984 12.279 1.00 96.50 92 ARG A CA 1
ATOM 772 C C . ARG A 1 92 ? -3.589 -8.319 13.546 1.00 96.50 92 ARG A C 1
ATOM 774 O O . ARG A 1 92 ? -4.373 -7.953 14.413 1.00 96.50 92 ARG A O 1
ATOM 781 N N . GLN A 1 93 ? -2.273 -8.132 13.641 1.00 96.06 93 GLN A N 1
ATOM 782 C CA . GLN A 1 93 ? -1.633 -7.530 14.812 1.00 96.06 93 GLN A CA 1
ATOM 783 C C . GLN A 1 93 ? -2.081 -6.078 15.033 1.00 96.06 93 GLN A C 1
ATOM 785 O O . GLN A 1 93 ? -2.158 -5.616 16.168 1.00 96.06 93 GLN A O 1
ATOM 790 N N . ALA A 1 94 ? -2.350 -5.343 13.954 1.00 95.38 94 ALA A N 1
ATOM 791 C CA . ALA A 1 94 ? -2.835 -3.972 14.028 1.00 95.38 94 ALA A CA 1
ATOM 792 C C . ALA A 1 94 ? -4.342 -3.865 14.321 1.00 95.38 94 ALA A C 1
ATOM 794 O O . ALA A 1 94 ? -4.793 -2.754 14.578 1.00 95.38 94 ALA A O 1
ATOM 795 N N . GLY A 1 95 ? -5.094 -4.973 14.308 1.00 95.94 95 GLY A N 1
ATOM 796 C CA . GLY A 1 95 ? -6.536 -4.974 14.566 1.00 95.94 95 GLY A CA 1
ATOM 797 C C . GLY A 1 95 ? -7.357 -4.298 13.466 1.00 95.94 95 GLY A C 1
ATOM 798 O O . GLY A 1 95 ? -8.343 -3.640 13.774 1.00 95.94 95 GLY A O 1
ATOM 799 N N . ILE A 1 96 ? -6.934 -4.425 12.202 1.00 97.19 96 ILE A N 1
ATOM 800 C CA . ILE A 1 96 ? -7.597 -3.775 11.063 1.00 97.19 96 ILE A CA 1
ATOM 801 C C . ILE A 1 96 ? -8.961 -4.419 10.780 1.00 97.19 96 ILE A C 1
ATOM 803 O O . ILE A 1 96 ? -9.034 -5.619 10.515 1.00 97.19 96 ILE A O 1
ATOM 807 N N . ASP A 1 97 ? -10.022 -3.608 10.773 1.00 96.94 97 ASP A N 1
ATOM 808 C CA . ASP A 1 97 ? -11.391 -4.024 10.451 1.00 96.94 97 ASP A CA 1
ATOM 809 C C . ASP A 1 97 ? -11.659 -4.015 8.926 1.00 96.94 97 ASP A C 1
ATOM 811 O O . ASP A 1 97 ? -12.436 -4.837 8.444 1.00 96.94 97 ASP A O 1
ATOM 815 N N . LEU A 1 98 ? -11.002 -3.127 8.160 1.00 96.44 98 LEU A N 1
ATOM 816 C CA . LEU A 1 98 ? -11.079 -3.046 6.688 1.00 96.44 98 LEU A CA 1
ATOM 817 C C . LEU A 1 98 ? -9.710 -2.722 6.078 1.00 96.44 98 LEU A C 1
ATOM 819 O O . LEU A 1 98 ? -9.046 -1.774 6.499 1.00 96.44 98 LEU A O 1
ATOM 823 N N . TYR A 1 99 ? -9.307 -3.462 5.049 1.00 97.75 99 TYR A N 1
ATOM 824 C CA . TYR A 1 99 ? -8.068 -3.216 4.313 1.00 97.75 99 TYR A CA 1
ATOM 825 C C . TYR A 1 99 ? -8.322 -2.520 2.967 1.00 97.75 99 TYR A C 1
ATOM 827 O O . TYR A 1 99 ? -9.157 -2.950 2.181 1.00 97.75 99 TYR A O 1
ATOM 835 N N . HIS A 1 100 ? -7.565 -1.470 2.655 1.00 97.31 100 HIS A N 1
ATOM 836 C CA . HIS A 1 100 ? -7.557 -0.827 1.343 1.00 97.31 100 HIS A CA 1
ATOM 837 C C . HIS A 1 100 ? -6.171 -0.947 0.706 1.00 97.31 100 HIS A C 1
ATOM 839 O O . HIS A 1 100 ? -5.212 -0.275 1.097 1.00 97.31 100 HIS A O 1
ATOM 845 N N . GLY A 1 101 ? -6.064 -1.805 -0.307 1.00 96.81 101 GLY A N 1
ATOM 846 C CA . GLY A 1 101 ? -4.911 -1.852 -1.196 1.00 96.81 101 GLY A CA 1
ATOM 847 C C . GLY A 1 101 ? -4.931 -0.659 -2.143 1.00 96.81 101 GLY A C 1
ATOM 848 O O . GLY A 1 101 ? -5.703 -0.647 -3.100 1.00 96.81 101 GLY A O 1
ATOM 849 N N . LEU A 1 102 ? -4.072 0.341 -1.928 1.00 96.25 102 LEU A N 1
ATOM 850 C CA . LEU A 1 102 ? -4.097 1.561 -2.746 1.00 96.25 102 LEU A CA 1
ATOM 851 C C . LEU A 1 102 ? -3.581 1.353 -4.177 1.00 96.25 102 LEU A C 1
ATOM 853 O O . LEU A 1 102 ? -3.510 2.310 -4.939 1.00 96.25 102 LEU A O 1
ATOM 857 N N . ALA A 1 103 ? -3.207 0.127 -4.551 1.00 90.94 103 ALA A N 1
ATOM 858 C CA . ALA A 1 103 ? -2.810 -0.206 -5.908 1.00 90.94 103 ALA A CA 1
ATOM 859 C C . ALA A 1 103 ? -2.931 -1.714 -6.197 1.00 90.94 103 ALA A C 1
ATOM 861 O O . ALA A 1 103 ? -2.097 -2.507 -5.765 1.00 90.94 103 ALA A O 1
ATOM 862 N N . PHE A 1 104 ? -3.930 -2.065 -7.007 1.00 86.56 104 PHE A N 1
ATOM 863 C CA . PHE A 1 104 ? -4.133 -3.315 -7.755 1.00 86.56 104 PHE A CA 1
ATOM 864 C C . PHE A 1 104 ? -4.315 -4.631 -6.995 1.00 86.56 104 PHE A C 1
ATOM 866 O O . PHE A 1 104 ? -4.894 -5.550 -7.573 1.00 86.56 104 PHE A O 1
ATOM 873 N N . VAL A 1 105 ? -3.809 -4.769 -5.769 1.00 88.88 105 VAL A N 1
ATOM 874 C CA . VAL A 1 105 ? -3.694 -6.080 -5.117 1.00 88.88 105 VAL A CA 1
ATOM 875 C C . VAL A 1 105 ? -3.987 -6.041 -3.621 1.00 88.88 105 VAL A C 1
ATOM 877 O O . VAL A 1 105 ? -3.678 -5.077 -2.911 1.00 88.88 105 VAL A O 1
ATOM 880 N N . ALA A 1 106 ? -4.548 -7.147 -3.143 1.00 91.81 106 ALA A N 1
ATOM 881 C CA . ALA A 1 106 ? -4.662 -7.486 -1.735 1.00 91.81 106 ALA A CA 1
ATOM 882 C C . ALA A 1 106 ? -3.970 -8.833 -1.453 1.00 91.81 106 ALA A C 1
ATOM 884 O O . ALA A 1 106 ? -3.723 -9.616 -2.379 1.00 91.81 106 ALA A O 1
ATOM 885 N N . PRO A 1 107 ? -3.612 -9.118 -0.191 1.00 92.19 107 PRO A N 1
ATOM 886 C CA . PRO A 1 107 ? -3.160 -10.448 0.189 1.00 92.19 107 PRO A CA 1
ATOM 887 C C . PRO A 1 107 ? -4.290 -11.462 0.011 1.00 92.19 107 PRO A C 1
ATOM 889 O O . PRO A 1 107 ? -5.389 -11.228 0.508 1.00 92.19 107 PRO A O 1
ATOM 892 N N . VAL A 1 108 ? -4.007 -12.629 -0.573 1.00 93.12 108 VAL A N 1
ATOM 893 C CA . VAL A 1 108 ? -5.005 -13.723 -0.660 1.00 93.12 108 VAL A CA 1
ATOM 894 C C . VAL A 1 108 ? -5.502 -14.134 0.726 1.00 93.12 108 VAL A C 1
ATOM 896 O O . VAL A 1 108 ? -6.670 -14.451 0.918 1.00 93.12 108 VAL A O 1
ATOM 899 N N . ALA A 1 109 ? -4.613 -14.095 1.718 1.00 94.38 109 ALA A N 1
ATOM 900 C CA . ALA A 1 109 ? -4.925 -14.412 3.106 1.00 94.38 109 ALA A CA 1
ATOM 901 C C . ALA A 1 109 ? -5.307 -13.169 3.934 1.00 94.38 109 ALA A C 1
ATOM 903 O O . ALA A 1 109 ? -5.026 -13.132 5.138 1.00 94.38 109 ALA A O 1
ATOM 904 N N . ALA A 1 110 ? -5.890 -12.134 3.312 1.00 94.00 110 ALA A N 1
ATOM 905 C CA . ALA A 1 110 ? -6.351 -10.945 4.022 1.00 94.00 110 ALA A CA 1
ATOM 906 C C . ALA A 1 110 ? -7.263 -11.353 5.201 1.00 94.00 110 ALA A C 1
ATOM 908 O O . ALA A 1 110 ? -8.217 -12.109 5.021 1.00 94.00 110 ALA A O 1
ATOM 909 N N . PRO A 1 111 ? -6.974 -10.900 6.433 1.00 96.00 111 PRO A N 1
ATOM 910 C CA . PRO A 1 111 ? -7.703 -11.342 7.622 1.00 96.00 111 PRO A CA 1
ATOM 911 C C . PRO A 1 111 ? -9.040 -10.620 7.828 1.00 96.00 111 PRO A C 1
ATOM 913 O O . PRO A 1 111 ? -9.730 -10.893 8.808 1.00 96.00 111 PRO A O 1
ATOM 916 N N . CYS A 1 112 ? -9.365 -9.671 6.954 1.00 96.19 112 CYS A N 1
ATOM 917 C CA . CYS A 1 112 ? -10.531 -8.805 7.014 1.00 96.19 112 CYS A CA 1
ATOM 918 C C . CYS A 1 112 ? -11.011 -8.487 5.587 1.00 96.19 112 CYS A C 1
ATOM 920 O O . CYS A 1 112 ? -10.264 -8.726 4.629 1.00 96.19 112 CYS A O 1
ATOM 922 N N . PRO A 1 113 ? -12.239 -7.958 5.426 1.00 97.00 113 PRO A N 1
ATOM 923 C CA . PRO A 1 113 ? -12.711 -7.465 4.139 1.00 97.00 113 PRO A CA 1
ATOM 924 C C . PRO A 1 113 ? -11.732 -6.459 3.536 1.00 97.00 113 PRO A C 1
ATOM 926 O O . PRO A 1 113 ? -11.068 -5.706 4.260 1.00 97.00 113 PRO A O 1
ATOM 929 N N . PHE A 1 114 ? -11.655 -6.437 2.207 1.00 96.75 114 PHE A N 1
ATOM 930 C CA . PHE A 1 114 ? -10.751 -5.541 1.511 1.00 96.75 114 PHE A CA 1
ATOM 931 C C . PHE A 1 114 ? -11.357 -4.865 0.290 1.00 96.75 114 PHE A C 1
ATOM 933 O O . PHE A 1 114 ? -12.295 -5.358 -0.328 1.00 96.75 114 PHE A O 1
ATOM 940 N N . VAL A 1 115 ? -10.759 -3.730 -0.059 1.00 96.31 115 VAL A N 1
ATOM 941 C CA . VAL A 1 115 ? -10.978 -2.990 -1.299 1.00 96.31 115 VAL A CA 1
ATOM 942 C C . VAL A 1 115 ? -9.622 -2.736 -1.944 1.00 96.31 115 VAL A C 1
ATOM 944 O O . VAL A 1 115 ? -8.624 -2.532 -1.251 1.00 96.31 115 VAL A O 1
ATOM 947 N N . ILE A 1 116 ? -9.571 -2.732 -3.271 1.00 96.25 116 ILE A N 1
ATOM 948 C CA . ILE A 1 116 ? -8.378 -2.352 -4.027 1.00 96.25 116 ILE A CA 1
ATOM 949 C C . ILE A 1 116 ? -8.695 -1.209 -4.986 1.00 96.25 116 ILE A C 1
ATOM 951 O O . ILE A 1 116 ? -9.776 -1.156 -5.569 1.00 96.25 116 ILE A O 1
ATOM 955 N N . THR A 1 117 ? -7.737 -0.305 -5.178 1.00 95.50 117 THR A N 1
ATOM 956 C CA . THR A 1 117 ? -7.809 0.695 -6.248 1.00 95.50 117 THR A CA 1
ATOM 957 C C . THR A 1 117 ? -7.133 0.149 -7.498 1.00 95.50 117 THR A C 1
ATOM 959 O O . THR A 1 117 ? -5.938 -0.149 -7.487 1.00 95.50 117 THR A O 1
ATOM 962 N N . VAL A 1 118 ? -7.889 0.043 -8.589 1.00 94.19 118 VAL A N 1
ATOM 963 C CA . VAL A 1 118 ? -7.386 -0.350 -9.910 1.00 94.19 118 VAL A CA 1
ATOM 964 C C . VAL A 1 118 ? -7.340 0.896 -10.786 1.00 94.19 118 VAL A C 1
ATOM 966 O O . VAL A 1 118 ? -8.379 1.480 -11.076 1.00 94.19 118 VAL A O 1
ATOM 969 N N . TYR A 1 119 ? -6.142 1.320 -11.189 1.00 92.31 119 TYR A N 1
ATOM 970 C CA . TYR A 1 119 ? -5.977 2.532 -12.003 1.00 92.31 119 TYR A CA 1
ATOM 971 C C . TYR A 1 119 ? -6.210 2.284 -13.494 1.00 92.31 119 TYR A C 1
ATOM 973 O O . TYR A 1 119 ? -6.712 3.157 -14.196 1.00 92.31 119 TYR A O 1
ATOM 981 N N . ASP A 1 120 ? -5.850 1.095 -13.974 1.00 91.94 120 ASP A N 1
ATOM 982 C CA . ASP A 1 120 ? -6.014 0.680 -15.360 1.00 91.94 120 ASP A CA 1
ATOM 983 C C . ASP A 1 120 ? -5.968 -0.854 -15.482 1.00 91.94 120 ASP A C 1
ATOM 985 O O . ASP A 1 120 ? -5.610 -1.565 -14.545 1.00 91.94 120 ASP A O 1
ATOM 989 N N . LEU A 1 121 ? -6.332 -1.378 -16.651 1.00 92.25 121 LEU A N 1
ATOM 990 C CA . LEU A 1 121 ? -6.248 -2.809 -16.971 1.00 92.25 121 LEU A CA 1
ATOM 991 C C . LEU A 1 121 ? -5.267 -3.066 -18.122 1.00 92.25 121 LEU A C 1
ATOM 993 O O . LEU A 1 121 ? -5.415 -4.028 -18.880 1.00 92.25 121 LEU A O 1
ATOM 997 N N . SER A 1 122 ? -4.254 -2.210 -18.282 1.00 90.62 122 SER A N 1
ATOM 998 C CA . SER A 1 122 ? -3.309 -2.284 -19.403 1.00 90.62 122 SER A CA 1
ATOM 999 C C . SER A 1 122 ? -2.545 -3.604 -19.406 1.00 90.62 122 SER A C 1
ATOM 1001 O O . SER A 1 12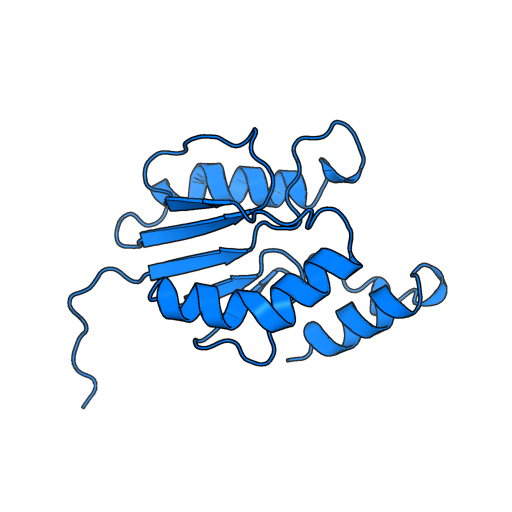2 ? -2.281 -4.149 -20.471 1.00 90.62 122 SER A O 1
ATOM 1003 N N . PHE A 1 123 ? -2.279 -4.184 -18.232 1.00 88.75 123 PHE A N 1
ATOM 1004 C CA . PHE A 1 123 ? -1.658 -5.507 -18.105 1.00 88.75 123 PHE A CA 1
ATOM 1005 C C . PHE A 1 123 ? -2.519 -6.650 -18.674 1.00 88.75 123 PHE A C 1
ATOM 1007 O O . PHE A 1 123 ? -1.974 -7.698 -19.026 1.00 88.75 123 PHE A O 1
ATOM 1014 N N . LYS A 1 124 ? -3.843 -6.457 -18.796 1.00 88.44 124 LYS A N 1
ATOM 1015 C CA . LYS A 1 124 ? -4.747 -7.382 -19.498 1.00 88.44 124 LYS A CA 1
ATOM 1016 C C . LYS A 1 124 ? -4.853 -7.052 -20.987 1.00 88.44 124 LYS A C 1
ATOM 1018 O O . LYS A 1 124 ? -4.906 -7.966 -21.803 1.00 88.44 124 LYS A O 1
ATOM 1023 N N . ARG A 1 125 ? -4.891 -5.760 -21.344 1.00 91.06 125 ARG A N 1
ATOM 1024 C CA . ARG A 1 125 ? -5.142 -5.301 -22.723 1.00 91.06 125 ARG A CA 1
ATOM 1025 C C . ARG A 1 125 ? -3.914 -5.332 -23.640 1.00 91.06 125 ARG A C 1
ATOM 1027 O O . ARG A 1 125 ? -4.091 -5.621 -24.822 1.00 91.06 125 ARG A O 1
ATOM 1034 N N . TYR A 1 126 ? -2.731 -5.045 -23.093 1.00 91.94 126 TYR A N 1
ATOM 1035 C CA . TYR A 1 126 ? -1.433 -4.939 -23.782 1.00 91.94 126 TYR A CA 1
ATOM 1036 C C . TYR A 1 126 ? -0.375 -5.805 -23.082 1.00 91.94 126 TYR A C 1
ATOM 1038 O O . TYR A 1 126 ? 0.599 -5.294 -22.518 1.00 91.94 126 TYR A O 1
ATOM 1046 N N . PRO A 1 127 ? -0.588 -7.127 -23.015 1.00 88.56 127 PRO A N 1
ATOM 1047 C CA . PRO A 1 127 ? 0.246 -8.028 -22.228 1.00 88.56 127 PRO A CA 1
ATOM 1048 C C . PRO A 1 127 ? 1.736 -8.021 -22.603 1.00 88.56 127 PRO A C 1
ATOM 1050 O O . PRO A 1 127 ? 2.583 -8.265 -21.745 1.00 88.56 127 PRO A O 1
ATOM 1053 N N . GLU A 1 128 ? 2.052 -7.745 -23.865 1.00 91.25 128 GLU A N 1
ATOM 1054 C CA . GLU A 1 128 ? 3.399 -7.635 -24.427 1.00 91.25 128 GLU A CA 1
ATOM 1055 C C . GLU A 1 128 ? 4.205 -6.457 -23.861 1.00 91.25 128 GLU A C 1
ATOM 1057 O O . GLU A 1 128 ? 5.434 -6.506 -23.846 1.00 91.25 128 GLU A O 1
ATOM 1062 N N . ALA A 1 129 ? 3.533 -5.428 -23.332 1.00 89.12 129 ALA A N 1
ATOM 1063 C CA . ALA A 1 129 ? 4.179 -4.269 -22.720 1.00 89.12 129 ALA A CA 1
ATOM 1064 C C . ALA A 1 129 ? 4.635 -4.521 -21.266 1.00 89.12 129 ALA A C 1
ATOM 1066 O O . ALA A 1 129 ? 5.288 -3.669 -20.659 1.00 89.12 129 ALA A O 1
ATOM 1067 N N . PHE A 1 130 ? 4.306 -5.681 -20.681 1.00 87.50 130 PHE A N 1
ATOM 1068 C CA . PHE A 1 130 ? 4.561 -5.988 -19.273 1.00 87.50 130 PHE A CA 1
ATOM 1069 C C . PHE A 1 130 ? 5.523 -7.162 -19.103 1.00 87.50 130 PHE A C 1
ATOM 1071 O O . PHE A 1 130 ? 5.459 -8.175 -19.795 1.00 87.50 130 PHE A O 1
ATOM 1078 N N . LYS A 1 131 ? 6.386 -7.074 -18.082 1.00 86.25 131 LYS A N 1
ATOM 1079 C CA . LYS A 1 131 ? 7.202 -8.222 -17.661 1.00 86.25 131 LYS A CA 1
ATOM 1080 C C . LYS A 1 131 ? 6.279 -9.385 -17.258 1.00 86.25 131 LYS A C 1
ATOM 1082 O O . LYS A 1 131 ? 5.367 -9.138 -16.463 1.00 86.25 131 LYS A O 1
ATOM 1087 N N . PRO A 1 132 ? 6.542 -10.636 -17.688 1.00 85.19 132 PRO A N 1
ATOM 1088 C CA . PRO A 1 132 ? 5.640 -11.766 -17.451 1.00 85.19 132 PRO A CA 1
ATOM 1089 C C . PRO A 1 132 ? 5.227 -11.941 -15.985 1.00 85.19 132 PRO A C 1
ATOM 1091 O O . PRO A 1 132 ? 4.044 -12.078 -15.696 1.00 85.19 132 PRO A O 1
ATOM 1094 N N . LEU A 1 133 ? 6.177 -11.839 -15.047 1.00 84.50 133 LEU A N 1
ATOM 1095 C CA . LEU A 1 133 ? 5.890 -11.960 -13.611 1.00 84.50 133 LEU A CA 1
ATOM 1096 C C . LEU A 1 133 ? 4.950 -10.861 -13.096 1.00 84.50 133 LEU A C 1
ATOM 1098 O O . LEU A 1 133 ? 4.018 -11.154 -12.355 1.00 84.50 133 LEU A O 1
ATOM 1102 N N . ASN A 1 134 ? 5.160 -9.608 -13.512 1.00 82.62 134 ASN A N 1
ATOM 1103 C CA . ASN A 1 134 ? 4.282 -8.503 -13.119 1.00 82.62 134 ASN A CA 1
ATOM 1104 C C . ASN A 1 134 ? 2.883 -8.678 -13.714 1.00 82.62 134 ASN A C 1
ATOM 1106 O O . ASN A 1 134 ? 1.898 -8.433 -13.028 1.00 82.62 134 ASN A O 1
ATOM 1110 N N . ARG A 1 135 ? 2.795 -9.119 -14.974 1.00 86.06 135 ARG A N 1
ATOM 1111 C CA . ARG A 1 135 ? 1.519 -9.390 -15.641 1.00 86.06 135 ARG A CA 1
ATOM 1112 C C . ARG A 1 135 ? 0.734 -10.481 -14.917 1.00 86.06 135 ARG A C 1
ATOM 1114 O O . ARG A 1 135 ? -0.445 -10.280 -14.642 1.00 86.06 135 ARG A O 1
ATOM 1121 N N . ILE A 1 136 ? 1.372 -11.616 -14.625 1.00 84.31 136 ILE A N 1
ATOM 1122 C CA . ILE A 1 136 ? 0.742 -12.748 -13.930 1.00 84.31 136 ILE A CA 1
ATOM 1123 C C . ILE A 1 136 ? 0.262 -12.302 -12.548 1.00 84.31 136 ILE A C 1
ATOM 1125 O O . ILE A 1 136 ? -0.888 -12.547 -12.198 1.00 84.31 136 ILE A O 1
ATOM 1129 N N . TYR A 1 137 ? 1.107 -11.580 -11.806 1.00 85.06 137 TYR A N 1
ATOM 1130 C CA . TYR A 1 137 ? 0.742 -11.037 -10.500 1.00 85.06 137 TYR A CA 1
ATOM 1131 C C . TYR A 1 137 ? -0.485 -10.120 -10.579 1.00 85.06 137 TYR A C 1
ATOM 1133 O O . TYR A 1 137 ? -1.488 -10.370 -9.925 1.00 85.06 137 TYR A O 1
ATOM 1141 N N . LEU A 1 138 ? -0.469 -9.093 -11.429 1.00 85.81 138 LEU A N 1
ATOM 1142 C CA . LEU A 1 138 ? -1.610 -8.178 -11.532 1.00 85.81 138 LEU A CA 1
ATOM 1143 C C . LEU A 1 138 ? -2.881 -8.888 -12.026 1.00 85.81 138 LEU A C 1
ATOM 1145 O O . LEU A 1 138 ? -3.968 -8.619 -11.534 1.00 85.81 138 LEU A O 1
ATOM 1149 N N . SER A 1 139 ? -2.756 -9.843 -12.950 1.00 82.06 139 SER A N 1
ATOM 1150 C CA . SER A 1 139 ? -3.917 -10.571 -13.482 1.00 82.06 139 SER A CA 1
ATOM 1151 C C . SER A 1 139 ? -4.609 -11.418 -12.417 1.00 82.06 139 SER A C 1
ATOM 1153 O O . SER A 1 139 ? -5.825 -11.348 -12.298 1.00 82.06 139 SER A O 1
ATOM 1155 N N . ILE A 1 140 ? -3.843 -12.167 -11.618 1.00 81.62 140 ILE A N 1
ATOM 1156 C CA . ILE A 1 140 ? -4.395 -13.058 -10.588 1.00 81.62 140 ILE A CA 1
ATOM 1157 C C . ILE A 1 140 ? -4.987 -12.265 -9.421 1.00 81.62 140 ILE A C 1
ATOM 1159 O O . ILE A 1 140 ? -6.031 -12.627 -8.890 1.00 81.62 140 ILE A O 1
ATOM 1163 N N . PHE A 1 141 ? -4.306 -11.205 -8.984 1.00 83.19 141 PHE A N 1
ATOM 1164 C CA . PHE A 1 141 ? -4.641 -10.544 -7.722 1.00 83.19 141 PHE A CA 1
ATOM 1165 C C . PHE A 1 141 ? -5.633 -9.383 -7.861 1.00 83.19 141 PHE A C 1
ATOM 1167 O O . PHE A 1 141 ? -6.133 -8.897 -6.852 1.00 83.19 141 PHE A O 1
ATOM 1174 N N . THR A 1 142 ? -5.964 -8.969 -9.088 1.00 82.56 142 THR A N 1
ATOM 1175 C CA . THR A 1 142 ? -7.033 -7.991 -9.350 1.00 82.56 142 THR A CA 1
ATOM 1176 C C . THR A 1 142 ? -8.413 -8.643 -9.571 1.00 82.56 142 THR A C 1
ATOM 1178 O O . THR A 1 142 ? -9.409 -7.931 -9.613 1.00 82.56 142 THR A O 1
ATOM 1181 N N . GLU A 1 143 ? -8.507 -9.970 -9.718 1.00 79.81 143 GLU A N 1
ATOM 1182 C CA . GLU A 1 143 ? -9.770 -10.705 -9.976 1.00 79.81 143 GLU A CA 1
ATOM 1183 C C . GLU A 1 143 ? -10.359 -11.410 -8.735 1.00 79.81 143 GLU A C 1
ATOM 1185 O O . GLU A 1 143 ? -11.232 -12.264 -8.876 1.00 79.81 143 GLU A O 1
ATOM 1190 N N . GLN A 1 144 ? -9.858 -11.092 -7.539 1.00 71.31 144 GLN A N 1
ATOM 1191 C CA . GLN A 1 144 ? -10.211 -11.766 -6.280 1.00 71.31 144 GLN A CA 1
ATOM 1192 C C . GLN A 1 144 ? -11.499 -11.249 -5.648 1.00 71.31 144 GLN A C 1
ATOM 1194 O O . GLN A 1 144 ? -11.788 -10.041 -5.803 1.00 71.31 144 GLN A O 1
#

Radius of gyration: 15.55 Å; chains: 1; bounding box: 40×30×44 Å

pLDDT: mean 88.82, std 10.95, range [33.0, 97.75]

Sequence (144 aa):
MIASKLSRPHIGLNAHLFSLNQTYRGAGISWYIYNLLCHLDQMEPSYRYTVFLHERRFQQIQNLTLRYSALSTEKPVVRILWEQFLQPFVLRQAGIDLYHGLAFVAPVAAPCPFVITVYDLSFKRYPEAFKPLNRIYLSIFTEQ

Secondary structure (DSSP, 8-state):
------S--EEEEE-TT---SSSGGGSTHHHHHHHHHHHHHHH-TTSEEEEEES-TT----TTEEEEE-SS-TTSHHHHHHIIIIIHHHHHHHHT-SEEEESSS---TT-SS-EEE-----HHHH-GGGS-HHHHHHHHHHT--

Foldseek 3Di:
DDPPPPAQAEEEEEPAQAECDPDCSPDDLNVVVVVCVQCVCVVDVSHAYEYEYQHPVPDDDPRYHYDHDPDPSVPVVRVVCCQAPVVQVVCVVVVHQEYEYSEQAHHPNNVHHYDYDYPDDCLVVPVVVDDVVVSVVSVVGNVD